Protein AF-G7YXA2-F1 (afdb_monomer_lite)

Secondary structure (DSSP, 8-state):
-------EEEEEETTEEEEEEE-SS-EEEEEEEGGGEEEEEEETTEEEEEESGGG-EEEEE-S-HHHHHHHHHHHHHHHHHHHHHHHHHHHS------------S----------------------------

Foldseek 3Di:
DDPPVFDWDWDQDLQAIWIWTDDVVDIDIDGDGLVQWDDWDADQQWTWTAGNPPRDIDIDGHPGSVVSVVVSVVRVVSSVVSCVVVCVVVPDDPPPPPPPPDDPPPDPDDDDDDDDDDDDDPPPDDPPDDDDD

Sequence (133 aa):
QTCRNEPAELGVSRNGVTIMTLEPQQRTTANLKWEHIKDLTYSRKTFTIQMLKKNKAVHFLFEDNENARYLWQFCIQMHSSYIDYWTRVKSSPQQPAIHISEPPDILRGTELRYTNPDSPVTASRTLSRWIQL

Radius of gyration: 22.9 Å; chains: 1; bounding box: 61×33×61 Å

Structure (mmCIF, N/CA/C/O backbone):
data_AF-G7YXA2-F1
#
_entry.id   AF-G7YXA2-F1
#
loop_
_atom_site.group_PDB
_atom_site.id
_atom_site.type_symbol
_atom_site.label_atom_id
_atom_site.label_alt_id
_atom_site.label_comp_id
_atom_site.label_asym_id
_atom_site.label_entity_id
_atom_site.label_seq_id
_atom_site.pdbx_PDB_ins_code
_atom_site.Cartn_x
_atom_site.Cartn_y
_atom_site.Cartn_z
_atom_site.occupancy
_atom_site.B_iso_or_equiv
_atom_site.auth_seq_id
_atom_site.auth_comp_id
_atom_site.auth_asym_id
_atom_site.auth_atom_id
_atom_site.pdbx_PDB_model_num
ATOM 1 N N . GLN A 1 1 ? -7.989 -15.676 12.752 1.00 29.89 1 GLN A N 1
ATOM 2 C CA . GLN A 1 1 ? -7.050 -16.308 13.701 1.00 29.89 1 GLN A CA 1
ATOM 3 C C . GLN A 1 1 ? -6.062 -15.230 14.138 1.00 29.89 1 GLN A C 1
ATOM 5 O O . GLN A 1 1 ? -5.313 -14.747 13.303 1.00 29.89 1 GLN A O 1
ATOM 10 N N . THR A 1 2 ? -6.229 -14.787 15.393 1.00 33.41 2 THR A N 1
ATOM 11 C CA . THR A 1 2 ? -5.431 -13.835 16.202 1.00 33.41 2 THR A CA 1
ATOM 12 C C . THR A 1 2 ? -4.958 -12.531 15.547 1.00 33.41 2 THR A C 1
ATOM 14 O O . THR A 1 2 ? -3.829 -12.426 15.076 1.00 33.41 2 THR A O 1
ATOM 17 N N . CYS A 1 3 ? -5.814 -11.507 15.638 1.00 40.50 3 CYS A N 1
ATOM 18 C CA . CYS A 1 3 ? -5.419 -10.100 15.649 1.00 40.50 3 CYS A CA 1
ATOM 19 C C . CYS A 1 3 ? -4.640 -9.841 16.946 1.00 40.50 3 CYS A C 1
ATOM 21 O O . CYS A 1 3 ? -5.234 -9.585 17.991 1.00 40.50 3 CYS A O 1
ATOM 23 N N . ARG A 1 4 ? -3.318 -9.986 16.914 1.00 56.72 4 ARG A N 1
ATOM 24 C CA . ARG A 1 4 ? -2.476 -9.413 17.963 1.00 56.72 4 ARG A CA 1
ATOM 25 C C . ARG A 1 4 ? -2.474 -7.908 17.706 1.00 56.72 4 ARG A C 1
ATOM 27 O O . ARG A 1 4 ? -1.874 -7.469 16.729 1.00 56.72 4 ARG A O 1
ATOM 34 N N . ASN A 1 5 ? -3.214 -7.146 18.512 1.00 65.50 5 ASN A N 1
ATOM 35 C CA . ASN A 1 5 ? -3.210 -5.677 18.493 1.00 65.50 5 ASN A CA 1
ATOM 36 C C . ASN A 1 5 ? -1.910 -5.159 19.130 1.00 65.50 5 ASN A C 1
ATOM 38 O O . ASN A 1 5 ? -1.937 -4.360 20.059 1.00 65.50 5 ASN A O 1
ATOM 42 N N . GLU A 1 6 ? -0.778 -5.683 18.672 1.00 77.94 6 GLU A N 1
ATOM 43 C CA . GLU A 1 6 ? 0.533 -5.294 19.162 1.00 77.94 6 GLU A CA 1
ATOM 44 C C . GLU A 1 6 ? 1.033 -4.105 18.343 1.00 77.94 6 GLU A C 1
ATOM 46 O O . GLU A 1 6 ? 0.838 -4.084 17.118 1.00 77.94 6 GLU A O 1
ATOM 51 N N . PRO A 1 7 ? 1.694 -3.127 18.980 1.00 84.06 7 PRO A N 1
ATOM 52 C CA . PRO A 1 7 ? 2.324 -2.040 18.256 1.00 84.06 7 PRO A CA 1
ATOM 53 C C . PRO A 1 7 ? 3.379 -2.608 17.302 1.00 84.06 7 PRO A C 1
ATOM 55 O O . PRO A 1 7 ? 4.229 -3.429 17.670 1.00 84.06 7 PRO A O 1
ATOM 58 N N . ALA A 1 8 ? 3.307 -2.171 16.050 1.00 87.25 8 ALA A N 1
ATOM 59 C CA . ALA A 1 8 ? 4.211 -2.604 15.004 1.00 87.25 8 ALA A CA 1
ATOM 60 C C . ALA A 1 8 ? 4.672 -1.416 14.163 1.00 87.25 8 ALA A C 1
ATOM 62 O O . ALA A 1 8 ? 3.885 -0.539 13.810 1.00 87.25 8 ALA A O 1
ATOM 63 N N . GLU A 1 9 ? 5.946 -1.433 13.800 1.00 90.12 9 GLU A N 1
ATOM 64 C CA . GLU A 1 9 ? 6.539 -0.496 12.860 1.00 90.12 9 GLU A CA 1
ATOM 65 C C . GLU A 1 9 ? 6.617 -1.128 11.471 1.00 90.12 9 GLU A C 1
ATOM 67 O O . GLU A 1 9 ? 6.925 -2.315 11.312 1.00 90.12 9 GLU A O 1
ATOM 72 N N . LEU A 1 10 ? 6.342 -0.314 10.455 1.00 91.25 10 LEU A N 1
ATOM 73 C CA . LEU A 1 10 ? 6.319 -0.719 9.056 1.00 91.25 10 LEU A CA 1
ATOM 74 C C . LEU A 1 10 ? 7.382 0.049 8.275 1.00 91.25 10 LEU A C 1
ATOM 76 O O . LEU A 1 10 ? 7.289 1.261 8.102 1.00 91.25 10 LEU A O 1
ATOM 80 N N . GLY A 1 11 ? 8.371 -0.676 7.765 1.00 92.88 11 GLY A N 1
ATOM 81 C CA . GLY A 1 11 ? 9.344 -0.178 6.801 1.00 92.88 11 GLY A CA 1
ATOM 82 C C . GLY A 1 11 ? 8.985 -0.633 5.391 1.00 92.88 11 GLY A C 1
ATOM 83 O O . GLY A 1 11 ? 8.646 -1.793 5.178 1.00 92.88 11 GLY A O 1
ATOM 84 N N . VAL A 1 12 ? 9.092 0.254 4.404 1.00 95.00 12 VAL A N 1
ATOM 85 C CA . VAL A 1 12 ? 8.878 -0.082 2.988 1.00 95.00 12 VAL A CA 1
ATOM 86 C C . VAL A 1 12 ? 10.142 0.268 2.212 1.00 95.00 12 VAL A C 1
ATOM 88 O O . VAL A 1 12 ? 10.684 1.362 2.350 1.00 95.00 12 VAL A O 1
ATOM 91 N N . SER A 1 13 ? 10.639 -0.672 1.411 1.00 94.50 13 SER A N 1
ATOM 92 C CA . SER A 1 13 ? 11.909 -0.548 0.693 1.00 94.50 13 SER A CA 1
ATOM 93 C C . SER A 1 13 ? 11.836 -1.168 -0.703 1.00 94.50 13 SER A C 1
ATOM 95 O O . SER A 1 13 ? 10.844 -1.792 -1.081 1.00 94.50 13 SER A O 1
ATOM 97 N N . ARG A 1 14 ? 12.924 -1.064 -1.477 1.00 91.06 14 ARG A N 1
ATOM 98 C CA . ARG A 1 14 ? 13.044 -1.736 -2.784 1.00 91.06 14 ARG A CA 1
ATOM 99 C C . ARG A 1 14 ? 12.922 -3.263 -2.682 1.00 91.06 14 ARG A C 1
ATOM 101 O O . ARG A 1 14 ? 12.495 -3.895 -3.639 1.00 91.06 14 ARG A O 1
ATOM 108 N N . ASN A 1 15 ? 13.270 -3.851 -1.537 1.00 91.19 15 ASN A N 1
ATOM 109 C CA . ASN A 1 15 ? 13.284 -5.306 -1.358 1.00 91.19 15 ASN A CA 1
ATOM 110 C C . ASN A 1 15 ? 11.939 -5.871 -0.877 1.00 91.19 15 ASN A C 1
ATOM 112 O O . ASN A 1 15 ? 11.709 -7.078 -0.975 1.00 91.19 15 ASN A O 1
ATOM 116 N N . GLY A 1 16 ? 11.063 -5.022 -0.341 1.00 94.12 16 GLY A N 1
ATOM 117 C CA . GLY A 1 16 ? 9.805 -5.450 0.251 1.00 94.12 16 GLY A CA 1
ATOM 118 C C . GLY A 1 16 ? 9.353 -4.563 1.402 1.00 94.12 16 GLY A C 1
ATOM 119 O O . GLY A 1 16 ? 9.835 -3.439 1.579 1.00 94.12 16 GLY A O 1
ATOM 120 N N . VAL A 1 17 ? 8.461 -5.127 2.209 1.00 94.88 17 VAL A N 1
ATOM 121 C CA . VAL A 1 17 ? 7.949 -4.547 3.451 1.00 94.88 17 VAL A CA 1
ATOM 122 C C . VAL A 1 17 ? 8.587 -5.261 4.642 1.00 94.88 17 VAL A C 1
ATOM 124 O O . VAL A 1 17 ? 8.581 -6.489 4.713 1.00 94.88 17 VAL A O 1
ATOM 127 N N . THR A 1 18 ? 9.114 -4.502 5.591 1.00 94.50 18 THR A N 1
ATOM 128 C CA . THR A 1 18 ? 9.628 -4.994 6.870 1.00 94.50 18 THR A CA 1
ATOM 129 C C . THR A 1 18 ? 8.641 -4.621 7.967 1.00 94.50 18 THR A C 1
ATOM 131 O O . THR A 1 18 ? 8.220 -3.473 8.058 1.00 94.50 18 THR A O 1
ATOM 134 N N . ILE A 1 19 ? 8.271 -5.588 8.796 1.00 91.56 19 ILE A N 1
ATOM 135 C CA . ILE A 1 19 ? 7.370 -5.409 9.933 1.00 91.56 19 ILE A CA 1
ATOM 136 C C . ILE A 1 19 ? 8.184 -5.693 11.185 1.00 91.56 19 ILE A C 1
ATOM 138 O O . ILE A 1 19 ? 8.725 -6.791 11.317 1.00 91.56 19 ILE A O 1
ATOM 142 N N . MET A 1 20 ? 8.264 -4.731 12.094 1.00 89.75 20 MET A N 1
ATOM 143 C CA . MET A 1 20 ? 8.888 -4.915 13.398 1.00 89.75 20 MET A CA 1
ATOM 144 C C . MET A 1 20 ? 7.810 -4.848 14.469 1.00 89.75 20 MET A C 1
ATOM 146 O O . MET A 1 20 ? 7.179 -3.813 14.639 1.00 89.75 20 MET A O 1
ATOM 150 N N . THR A 1 21 ? 7.579 -5.943 15.186 1.00 85.88 21 THR A N 1
ATOM 151 C CA . THR A 1 21 ? 6.656 -5.954 16.325 1.00 85.88 21 THR A CA 1
ATOM 152 C C . THR A 1 21 ? 7.420 -5.631 17.600 1.00 85.88 21 THR A C 1
ATOM 154 O O . THR A 1 21 ? 8.456 -6.243 17.886 1.00 85.88 21 THR A O 1
ATOM 157 N N . LEU A 1 22 ? 6.903 -4.676 18.366 1.00 76.88 22 LEU A N 1
ATOM 158 C CA . LEU A 1 22 ? 7.498 -4.202 19.609 1.00 76.88 22 LEU A CA 1
ATOM 159 C C . LEU A 1 22 ? 6.807 -4.891 20.794 1.00 76.88 22 LEU A C 1
ATOM 161 O O . LEU A 1 22 ? 6.012 -4.268 21.489 1.00 76.88 22 LEU A O 1
ATOM 165 N N . GLU A 1 23 ? 7.083 -6.179 21.030 1.00 73.62 23 GLU A N 1
ATOM 166 C CA . GLU A 1 23 ? 6.638 -6.802 22.285 1.00 73.62 23 GLU A CA 1
ATOM 167 C C . GLU A 1 23 ? 7.600 -6.438 23.433 1.00 73.62 23 GLU A C 1
ATOM 169 O O . GLU A 1 23 ? 8.817 -6.394 23.212 1.00 73.62 23 GLU A O 1
ATOM 174 N N . PRO A 1 24 ? 7.100 -6.249 24.674 1.00 66.75 24 PRO A N 1
ATOM 175 C CA . PRO A 1 24 ? 7.914 -5.859 25.832 1.00 66.75 24 PRO A CA 1
ATOM 176 C C . PRO A 1 24 ? 9.093 -6.794 26.130 1.00 66.75 24 PRO A C 1
ATOM 178 O O . PRO A 1 24 ? 10.072 -6.375 26.739 1.00 66.75 24 PRO A O 1
ATOM 181 N N . GLN A 1 25 ? 8.999 -8.063 25.720 1.00 69.19 25 GLN A N 1
ATOM 182 C CA . GLN A 1 25 ? 10.015 -9.084 25.987 1.00 69.19 25 GLN A CA 1
ATOM 183 C C . GLN A 1 25 ? 10.794 -9.524 24.741 1.00 69.19 25 GLN A C 1
ATOM 185 O O . GLN A 1 25 ? 11.871 -10.102 24.882 1.00 69.19 25 GLN A O 1
ATOM 190 N N . GLN A 1 26 ? 10.294 -9.264 23.527 1.00 70.94 26 GLN A N 1
ATOM 191 C CA . GLN A 1 26 ? 10.947 -9.742 22.309 1.00 70.94 26 GLN A CA 1
ATOM 192 C C . GLN A 1 26 ? 10.594 -8.888 21.088 1.00 70.94 26 GLN A C 1
ATOM 194 O O . GLN A 1 26 ? 9.449 -8.827 20.648 1.00 70.94 26 GLN A O 1
ATOM 199 N N . ARG A 1 27 ? 11.603 -8.266 20.473 1.00 78.81 27 ARG A N 1
ATOM 200 C CA . ARG A 1 27 ? 11.431 -7.649 19.153 1.00 78.81 27 ARG A CA 1
ATOM 201 C C . ARG A 1 27 ? 11.486 -8.727 18.083 1.00 78.81 27 ARG A C 1
ATOM 203 O O . ARG A 1 27 ? 12.479 -9.447 17.989 1.00 78.81 27 ARG A O 1
ATOM 210 N N . THR A 1 28 ? 10.445 -8.799 17.260 1.00 85.12 28 THR A N 1
ATOM 211 C CA . THR A 1 28 ? 10.405 -9.714 16.114 1.00 85.12 28 THR A CA 1
ATOM 212 C C . THR A 1 28 ? 10.347 -8.914 14.824 1.00 85.12 28 THR A C 1
ATOM 214 O O . THR A 1 28 ? 9.549 -7.989 14.696 1.00 85.12 28 THR A O 1
ATOM 217 N N . THR A 1 29 ? 11.182 -9.292 13.855 1.00 89.38 29 THR A N 1
ATOM 218 C CA . THR A 1 29 ? 11.229 -8.657 12.535 1.00 89.38 29 THR A CA 1
ATOM 219 C C . THR A 1 29 ? 10.815 -9.657 11.465 1.00 89.38 29 THR A C 1
ATOM 221 O O . THR A 1 29 ? 11.452 -10.696 11.292 1.00 89.38 29 THR A O 1
ATOM 224 N N . ALA A 1 30 ? 9.769 -9.332 10.712 1.00 89.50 30 ALA A N 1
ATOM 225 C CA . ALA A 1 30 ? 9.318 -10.092 9.554 1.00 89.50 30 ALA A CA 1
ATOM 226 C C . ALA A 1 30 ? 9.593 -9.309 8.265 1.00 89.50 30 ALA A C 1
ATOM 228 O O . ALA A 1 30 ? 9.326 -8.115 8.186 1.00 89.50 30 ALA A O 1
ATOM 229 N N . ASN A 1 31 ? 10.100 -9.990 7.236 1.00 92.88 31 ASN A N 1
ATOM 230 C CA . ASN A 1 31 ? 10.383 -9.387 5.933 1.00 92.88 31 ASN A CA 1
ATOM 231 C C . ASN A 1 31 ? 9.489 -10.013 4.858 1.00 92.88 31 ASN A C 1
ATOM 233 O O . ASN A 1 31 ? 9.611 -11.198 4.539 1.00 92.88 31 ASN A O 1
ATOM 237 N N . LEU A 1 32 ? 8.596 -9.208 4.290 1.00 93.44 32 LEU A N 1
ATOM 238 C CA . LEU A 1 32 ? 7.701 -9.573 3.201 1.00 93.44 32 LEU A CA 1
ATOM 239 C C . LEU A 1 32 ? 8.293 -9.078 1.882 1.00 93.44 32 LEU A C 1
ATOM 241 O O . LEU A 1 32 ? 8.236 -7.893 1.566 1.00 93.44 32 LEU A O 1
ATOM 245 N N . LYS A 1 33 ? 8.878 -9.988 1.103 1.00 94.56 33 LYS A N 1
ATOM 246 C CA . LYS A 1 33 ? 9.418 -9.647 -0.220 1.00 94.56 33 LYS A CA 1
ATOM 247 C C . LYS A 1 33 ? 8.298 -9.353 -1.217 1.00 94.56 33 LYS A C 1
ATOM 249 O O . LYS A 1 33 ? 7.290 -10.061 -1.211 1.00 94.56 33 LYS A O 1
ATOM 254 N N . TRP A 1 34 ? 8.528 -8.407 -2.129 1.00 94.56 34 TRP A N 1
ATO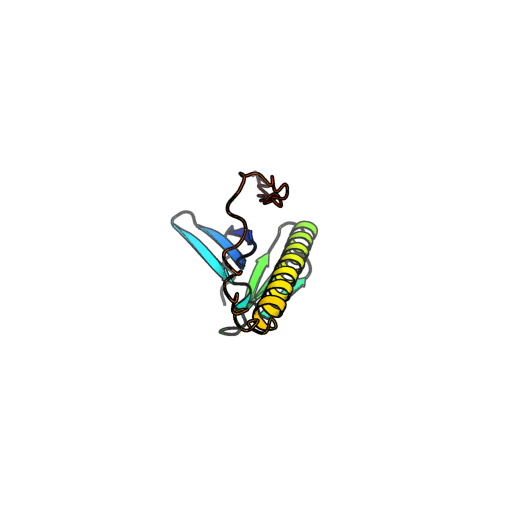M 255 C CA . TRP A 1 34 ? 7.573 -8.054 -3.189 1.00 94.56 34 TRP A CA 1
ATOM 256 C C . TRP A 1 34 ? 7.130 -9.261 -4.029 1.00 94.56 34 TRP A C 1
ATOM 258 O O . TRP A 1 34 ? 5.940 -9.444 -4.239 1.00 94.56 34 TRP A O 1
ATOM 268 N N . GLU A 1 35 ? 8.053 -10.164 -4.381 1.00 93.38 35 GLU A N 1
ATOM 269 C CA . GLU A 1 35 ? 7.764 -11.414 -5.116 1.00 93.38 35 GLU A CA 1
ATOM 270 C C . GLU A 1 35 ? 6.746 -12.350 -4.436 1.00 93.38 35 GLU A C 1
ATOM 272 O O . GLU A 1 35 ? 6.196 -13.252 -5.066 1.00 93.38 35 GLU A O 1
ATOM 277 N N . HIS A 1 36 ? 6.524 -12.183 -3.130 1.00 93.06 36 HIS A N 1
ATOM 278 C CA . HIS A 1 36 ? 5.615 -13.005 -2.338 1.00 93.06 36 HIS A CA 1
ATOM 279 C C . HIS A 1 36 ? 4.304 -12.299 -2.000 1.00 93.06 36 HIS A C 1
ATOM 281 O O . HIS A 1 36 ? 3.450 -12.918 -1.360 1.00 93.06 36 HIS A O 1
ATOM 287 N N . ILE A 1 37 ? 4.136 -11.040 -2.397 1.00 93.50 37 ILE A N 1
ATOM 288 C CA . ILE A 1 37 ? 2.915 -10.271 -2.174 1.00 93.50 37 ILE A CA 1
ATOM 289 C C . ILE A 1 37 ? 1.998 -10.487 -3.376 1.00 93.50 37 ILE A C 1
ATOM 291 O O . ILE A 1 37 ? 2.405 -10.362 -4.525 1.00 93.50 37 ILE A O 1
ATOM 295 N N . LYS A 1 38 ? 0.757 -10.879 -3.096 1.00 93.12 38 LYS A N 1
ATOM 296 C CA . LYS A 1 38 ? -0.283 -11.103 -4.101 1.00 93.12 38 LYS A CA 1
ATOM 297 C C . LYS A 1 38 ? -1.097 -9.843 -4.339 1.00 93.12 38 LYS A C 1
ATOM 299 O O . LYS A 1 38 ? -1.398 -9.531 -5.483 1.00 93.12 38 LYS A O 1
ATOM 304 N N . ASP A 1 39 ? -1.498 -9.186 -3.256 1.00 93.56 39 ASP A N 1
ATOM 305 C CA . ASP A 1 39 ? -2.385 -8.031 -3.313 1.00 93.56 39 ASP A CA 1
ATOM 306 C C . ASP A 1 39 ? -2.166 -7.099 -2.116 1.00 93.56 39 ASP A C 1
ATOM 308 O O . ASP A 1 39 ? -1.717 -7.521 -1.044 1.00 93.56 39 ASP A O 1
ATOM 312 N N . LEU A 1 40 ? -2.483 -5.825 -2.324 1.00 95.19 40 LEU A N 1
ATOM 313 C CA . LEU A 1 40 ? -2.376 -4.738 -1.361 1.00 95.19 40 LEU A CA 1
ATOM 314 C C . LEU A 1 40 ? -3.722 -4.011 -1.318 1.00 95.19 40 LEU A C 1
ATOM 316 O O . LEU A 1 40 ? -4.050 -3.228 -2.210 1.00 95.19 40 LEU A O 1
ATOM 320 N N . THR A 1 41 ? -4.494 -4.238 -0.259 1.00 95.50 41 THR A N 1
ATOM 321 C CA . THR A 1 41 ? -5.859 -3.713 -0.128 1.00 95.50 41 THR A CA 1
ATOM 322 C C . THR A 1 41 ? -5.937 -2.683 0.990 1.00 95.50 41 THR A C 1
ATOM 324 O O . THR A 1 41 ? -5.318 -2.837 2.042 1.00 95.50 41 THR A O 1
ATOM 327 N N . TYR A 1 42 ? -6.754 -1.654 0.805 1.00 94.75 42 TYR A N 1
ATOM 328 C CA . TYR A 1 42 ? -7.016 -0.638 1.815 1.00 94.75 42 TYR A CA 1
ATOM 329 C C . TYR A 1 42 ? -8.522 -0.457 2.018 1.00 94.75 42 TYR A C 1
ATOM 331 O O . TYR A 1 42 ? -9.281 -0.365 1.055 1.00 94.75 42 TYR A O 1
ATOM 339 N N . SER A 1 43 ? -8.955 -0.399 3.278 1.00 94.12 43 SER A N 1
ATOM 340 C CA . SER A 1 43 ? -10.339 -0.120 3.656 1.00 94.12 43 SER A CA 1
ATOM 341 C C . SER A 1 43 ? -10.383 0.620 4.987 1.00 94.12 43 SER A C 1
ATOM 343 O O . SER A 1 43 ? -9.952 0.107 6.019 1.00 94.12 43 SER A O 1
ATOM 345 N N . ARG A 1 44 ? -10.932 1.839 4.981 1.00 93.00 44 ARG A N 1
ATOM 346 C CA . ARG A 1 44 ? -11.033 2.710 6.164 1.00 93.00 44 ARG A CA 1
ATOM 347 C C . ARG A 1 44 ? -9.675 2.892 6.859 1.00 93.00 44 ARG A C 1
ATOM 349 O O . ARG A 1 44 ? -8.799 3.553 6.323 1.00 93.00 44 ARG A O 1
ATOM 356 N N . LYS A 1 45 ? -9.506 2.379 8.075 1.00 93.31 45 LYS A N 1
ATOM 357 C CA . LYS A 1 45 ? -8.264 2.488 8.855 1.00 93.31 45 LYS A CA 1
ATOM 358 C C . LYS A 1 45 ? -7.396 1.234 8.740 1.00 93.31 45 LYS A C 1
ATOM 360 O O . LYS A 1 45 ? -6.423 1.087 9.467 1.00 93.31 45 LYS A O 1
ATOM 365 N N . THR A 1 46 ? -7.762 0.315 7.853 1.00 92.69 46 THR A N 1
ATOM 366 C CA . THR A 1 46 ? -7.117 -0.984 7.719 1.00 92.69 46 THR A CA 1
ATOM 367 C C . THR A 1 46 ? -6.386 -1.074 6.392 1.00 92.69 46 THR A C 1
ATOM 369 O O . THR A 1 46 ? -6.977 -0.925 5.322 1.00 92.69 46 THR A O 1
ATOM 372 N N . PHE A 1 47 ? -5.097 -1.372 6.467 1.00 93.62 47 PHE A N 1
ATOM 373 C CA . PHE A 1 47 ? -4.271 -1.752 5.329 1.00 93.62 47 PHE A CA 1
ATOM 374 C C . PHE A 1 47 ? -3.981 -3.252 5.414 1.00 93.62 47 PHE A C 1
ATOM 376 O O . PHE A 1 47 ? -3.627 -3.762 6.473 1.00 93.62 47 PHE A O 1
ATOM 383 N N . THR A 1 48 ? -4.178 -3.974 4.315 1.00 94.12 48 THR A N 1
ATOM 384 C CA . THR A 1 48 ? -4.031 -5.429 4.249 1.00 94.12 48 THR A CA 1
ATOM 385 C C . THR A 1 48 ? -3.018 -5.815 3.182 1.00 94.12 48 THR A C 1
ATOM 387 O O . THR A 1 48 ? -3.114 -5.372 2.039 1.00 94.12 48 THR A O 1
ATOM 390 N N . ILE A 1 49 ? -2.082 -6.686 3.552 1.00 94.31 49 ILE A N 1
ATOM 391 C CA . ILE A 1 49 ? -1.121 -7.305 2.638 1.00 94.31 49 ILE A CA 1
ATOM 392 C C . ILE A 1 49 ? -1.491 -8.779 2.488 1.00 94.31 49 ILE A C 1
ATOM 394 O O . ILE A 1 49 ? -1.373 -9.559 3.437 1.00 94.31 49 ILE A O 1
ATOM 398 N N . GLN A 1 50 ? -1.934 -9.167 1.295 1.00 93.38 50 GLN A N 1
ATOM 399 C CA . GLN A 1 50 ? -2.226 -10.555 0.955 1.00 93.38 50 GLN A CA 1
ATOM 400 C C . GLN A 1 50 ? -0.955 -11.222 0.425 1.00 93.38 50 GLN A C 1
ATOM 402 O O . GLN A 1 50 ? -0.359 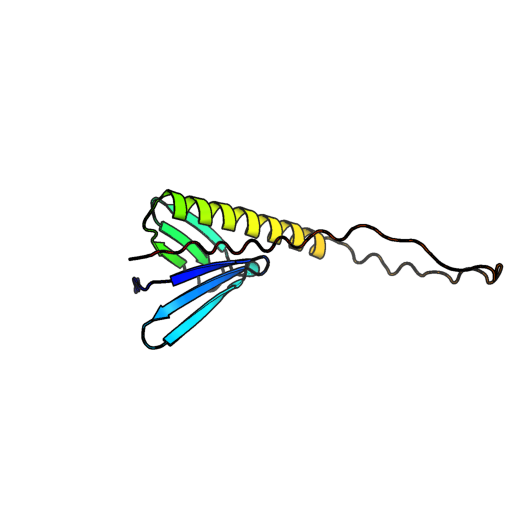-10.770 -0.552 1.00 93.38 50 GLN A O 1
ATOM 407 N N . MET A 1 51 ? -0.555 -12.336 1.025 1.00 91.62 51 MET A N 1
ATOM 408 C CA . MET A 1 51 ? 0.596 -13.122 0.591 1.00 91.62 51 MET A CA 1
ATOM 409 C C . MET A 1 51 ? 0.192 -14.133 -0.485 1.00 91.62 51 MET A C 1
ATOM 411 O O . MET A 1 51 ? -0.815 -14.834 -0.362 1.00 91.62 51 MET A O 1
ATOM 415 N N . LEU A 1 52 ? 1.024 -14.263 -1.518 1.00 88.31 52 LEU A N 1
ATOM 416 C CA . LEU A 1 52 ? 0.874 -15.241 -2.596 1.00 88.31 52 LEU A CA 1
ATOM 417 C C . LEU A 1 52 ? 1.009 -16.670 -2.066 1.00 88.31 52 LEU A C 1
ATOM 419 O O . LEU A 1 52 ? 0.182 -17.538 -2.340 1.00 88.31 52 LEU A O 1
ATOM 423 N N . LYS A 1 53 ? 2.046 -16.909 -1.258 1.00 81.56 53 LYS A N 1
ATOM 424 C CA . LYS A 1 53 ? 2.280 -18.205 -0.619 1.00 81.56 53 LYS A CA 1
ATOM 425 C C . LYS A 1 53 ? 1.414 -18.323 0.634 1.00 81.56 53 LYS A C 1
ATOM 427 O O . LYS A 1 53 ? 1.388 -17.420 1.465 1.00 81.56 53 LYS A O 1
ATOM 432 N N . LYS A 1 54 ? 0.772 -19.484 0.805 1.00 76.12 54 LYS A N 1
ATOM 433 C CA . LYS A 1 54 ? -0.034 -19.862 1.986 1.00 76.12 54 LYS A CA 1
ATOM 434 C C . LYS A 1 54 ? -1.365 -19.107 2.146 1.00 76.12 54 LYS A C 1
ATOM 436 O O . LYS A 1 54 ? -2.015 -19.299 3.167 1.00 76.12 54 LYS A O 1
ATOM 441 N N . ASN A 1 55 ? -1.750 -18.276 1.167 1.00 78.31 55 ASN A N 1
ATOM 442 C CA . ASN A 1 55 ? -2.971 -17.456 1.166 1.00 78.31 55 ASN A CA 1
ATOM 443 C C . ASN A 1 55 ? -3.230 -16.744 2.509 1.00 78.31 55 ASN A C 1
ATOM 445 O O . ASN A 1 55 ? -4.358 -16.673 2.992 1.00 78.31 55 ASN A O 1
ATOM 449 N N . LYS A 1 56 ? -2.151 -16.276 3.147 1.00 87.88 56 LYS A N 1
ATOM 450 C CA . LYS A 1 56 ? -2.212 -15.556 4.418 1.00 87.88 56 LYS A CA 1
ATOM 451 C C . LYS A 1 56 ? -2.387 -14.069 4.144 1.00 87.88 56 LYS A C 1
ATOM 453 O O . LYS A 1 56 ? -1.753 -13.547 3.233 1.00 87.88 56 LYS A O 1
ATOM 458 N N . ALA A 1 57 ? -3.183 -13.399 4.964 1.00 89.25 57 ALA A N 1
ATOM 459 C CA . ALA A 1 57 ? -3.314 -11.950 4.959 1.00 89.25 57 ALA A CA 1
ATOM 460 C C . ALA A 1 57 ? -2.736 -11.381 6.255 1.00 89.25 57 ALA A C 1
ATOM 462 O O . ALA A 1 57 ? -2.909 -11.969 7.325 1.00 89.25 57 ALA A O 1
ATOM 463 N N . VAL A 1 58 ? -2.041 -10.253 6.150 1.00 89.50 58 VAL A N 1
ATOM 464 C CA . VAL A 1 58 ? -1.593 -9.464 7.299 1.00 89.50 58 VAL A CA 1
ATOM 465 C C . VAL A 1 58 ? -2.383 -8.167 7.302 1.00 89.50 58 VAL A C 1
ATOM 467 O O . VAL A 1 58 ? -2.409 -7.466 6.292 1.00 89.50 58 VAL A O 1
ATOM 470 N N . HIS A 1 59 ? -3.035 -7.867 8.421 1.00 91.50 59 HIS A N 1
ATOM 471 C CA . HIS A 1 59 ? -3.866 -6.680 8.582 1.00 91.50 59 HIS A CA 1
ATOM 472 C C . HIS A 1 59 ? -3.190 -5.704 9.539 1.00 91.50 59 HIS A C 1
ATOM 474 O O . HIS A 1 59 ? -2.789 -6.088 10.635 1.00 91.50 59 HIS A O 1
ATOM 480 N N . PHE A 1 60 ? -3.115 -4.444 9.133 1.00 90.75 60 PHE A N 1
ATOM 481 C CA . PHE A 1 60 ? -2.585 -3.341 9.920 1.00 90.75 60 PHE A CA 1
ATOM 482 C C . PHE A 1 60 ? -3.701 -2.347 10.178 1.00 90.75 60 PHE A C 1
ATOM 484 O O . PHE A 1 60 ? -4.307 -1.829 9.236 1.00 90.75 60 PHE A O 1
ATOM 491 N N . LEU A 1 61 ? -3.983 -2.105 11.454 1.00 91.69 61 LEU A N 1
ATOM 492 C CA . LEU A 1 61 ? -4.935 -1.097 11.889 1.00 91.69 61 LEU A CA 1
ATOM 493 C C . LEU A 1 61 ? -4.174 0.180 12.241 1.00 91.69 61 LEU A C 1
ATOM 495 O O . LEU A 1 61 ? -3.254 0.146 13.050 1.00 91.69 61 LEU A O 1
ATOM 499 N N . PHE A 1 62 ? -4.570 1.289 11.633 1.00 90.38 62 PHE A N 1
ATOM 500 C CA . PHE A 1 62 ? -4.000 2.606 11.879 1.00 90.38 62 PHE A CA 1
ATOM 501 C C . PHE A 1 62 ? -4.937 3.440 12.745 1.00 90.38 62 PHE A C 1
ATOM 503 O O . PHE A 1 62 ? -6.156 3.254 12.730 1.00 90.38 62 PHE A O 1
ATOM 510 N N . GLU A 1 63 ? -4.371 4.414 13.450 1.00 90.06 63 GLU A N 1
ATOM 511 C CA . GLU A 1 63 ? -5.145 5.427 14.169 1.00 90.06 63 GLU A CA 1
ATOM 512 C C . GLU A 1 63 ? -5.960 6.284 13.200 1.00 90.06 63 GLU A C 1
ATOM 514 O O . GLU A 1 63 ? -7.150 6.507 13.423 1.00 90.06 63 GLU A O 1
ATOM 519 N N . ASP A 1 64 ? -5.359 6.654 12.065 1.00 91.81 64 ASP A N 1
ATOM 520 C CA . ASP A 1 64 ? -5.964 7.527 11.065 1.00 91.81 64 ASP A CA 1
ATOM 521 C C . ASP A 1 64 ? -6.132 6.856 9.708 1.00 91.81 64 ASP A C 1
ATOM 523 O O . ASP A 1 64 ? -5.294 6.090 9.222 1.00 91.81 64 ASP A O 1
ATOM 527 N N . ASN A 1 65 ? -7.227 7.227 9.051 1.00 93.62 65 ASN A N 1
ATOM 528 C CA . ASN A 1 65 ? -7.541 6.809 7.691 1.00 93.62 65 ASN A CA 1
ATOM 529 C C . ASN A 1 65 ? -6.486 7.295 6.682 1.00 93.62 65 ASN A C 1
ATOM 531 O O . ASN A 1 65 ? -6.157 6.563 5.746 1.00 93.62 65 ASN A O 1
ATOM 535 N N . GLU A 1 66 ? -5.952 8.501 6.898 1.00 94.75 66 GLU A N 1
ATOM 536 C CA . GLU A 1 66 ? -4.956 9.138 6.035 1.00 94.75 66 GLU A CA 1
ATOM 537 C C . GLU A 1 66 ? -3.619 8.400 6.073 1.00 94.75 66 GLU A C 1
ATOM 539 O O . GLU A 1 66 ? -3.060 8.108 5.019 1.00 94.75 66 GLU A O 1
ATOM 544 N N . ASN A 1 67 ? -3.149 8.009 7.262 1.00 92.81 67 ASN A N 1
ATOM 545 C CA . ASN A 1 67 ? -1.904 7.252 7.421 1.00 92.81 67 ASN A CA 1
ATOM 546 C C . ASN A 1 67 ? -1.996 5.878 6.738 1.00 92.81 67 ASN A C 1
ATOM 548 O O . ASN A 1 67 ? -1.096 5.493 5.988 1.00 92.81 67 ASN A O 1
ATOM 552 N N . ALA A 1 68 ? -3.116 5.170 6.929 1.00 92.06 68 ALA A N 1
ATOM 553 C CA . ALA A 1 68 ? -3.367 3.901 6.249 1.00 92.06 68 ALA A CA 1
ATOM 554 C C . ALA A 1 68 ? -3.408 4.066 4.718 1.00 92.06 68 ALA A C 1
ATOM 556 O O . ALA A 1 68 ? -2.820 3.260 3.994 1.00 92.06 68 ALA A O 1
ATOM 557 N N . ARG A 1 69 ? -4.068 5.122 4.217 1.00 95.06 69 ARG A N 1
ATOM 558 C CA . ARG A 1 69 ? -4.148 5.415 2.778 1.00 95.06 69 ARG A CA 1
ATOM 559 C C . ARG A 1 69 ? -2.779 5.738 2.198 1.00 95.06 69 ARG A C 1
ATOM 561 O O . ARG A 1 69 ? -2.424 5.200 1.152 1.00 95.06 69 ARG A O 1
ATOM 568 N N . TYR A 1 70 ? -2.031 6.601 2.877 1.00 95.50 70 TYR A N 1
ATOM 569 C CA . TYR A 1 70 ? -0.696 7.018 2.480 1.00 95.50 70 TYR A CA 1
ATOM 570 C C . TYR A 1 70 ? 0.231 5.812 2.337 1.00 95.50 70 TYR A C 1
ATOM 572 O O . TYR A 1 70 ? 0.847 5.624 1.287 1.00 95.50 70 TYR A O 1
ATOM 580 N N . LEU A 1 71 ? 0.292 4.956 3.363 1.00 94.19 71 LEU A N 1
ATOM 581 C CA . LEU A 1 71 ? 1.185 3.804 3.333 1.00 94.19 71 LEU A CA 1
ATOM 582 C C . LEU A 1 71 ? 0.771 2.796 2.259 1.00 94.19 71 LEU A C 1
ATOM 584 O O . LEU A 1 71 ? 1.635 2.262 1.564 1.00 94.19 71 LEU A O 1
ATOM 588 N N . TRP A 1 72 ? -0.533 2.572 2.078 1.00 95.81 72 TRP A N 1
ATOM 589 C CA . TRP A 1 72 ? -1.035 1.739 0.989 1.00 95.81 72 TRP A CA 1
ATOM 590 C C . TRP A 1 72 ? -0.596 2.278 -0.379 1.00 95.81 72 TRP A C 1
ATOM 592 O O . TRP A 1 72 ? -0.007 1.532 -1.161 1.00 95.81 72 TRP A O 1
ATOM 602 N N . GLN A 1 73 ? -0.797 3.573 -0.651 1.00 96.75 73 GLN A N 1
ATOM 603 C CA . GLN A 1 73 ? -0.366 4.204 -1.904 1.00 96.75 73 GLN A CA 1
ATOM 604 C C . GLN A 1 73 ? 1.147 4.085 -2.112 1.00 96.75 73 GLN A C 1
ATOM 606 O O . GLN A 1 73 ? 1.596 3.748 -3.208 1.00 96.75 73 GLN A O 1
ATOM 611 N N . PHE A 1 74 ? 1.932 4.297 -1.055 1.00 95.75 74 PHE A N 1
ATOM 612 C CA . PHE A 1 74 ? 3.381 4.154 -1.115 1.00 95.75 74 PHE A CA 1
ATOM 613 C C . PHE A 1 74 ? 3.808 2.712 -1.426 1.00 95.75 74 PHE A C 1
ATOM 615 O O . PHE A 1 74 ? 4.675 2.491 -2.273 1.00 95.75 74 PHE A O 1
ATOM 622 N N . CYS A 1 75 ? 3.156 1.715 -0.819 1.00 96.38 75 CYS A N 1
ATOM 623 C CA . CYS A 1 75 ? 3.398 0.304 -1.126 1.00 96.38 75 CYS A CA 1
ATOM 624 C C . CYS A 1 75 ? 3.042 -0.036 -2.579 1.00 96.38 75 CYS A C 1
ATOM 626 O O . CYS A 1 75 ? 3.814 -0.730 -3.234 1.00 96.38 75 CYS A O 1
ATOM 628 N N . ILE A 1 76 ? 1.918 0.473 -3.100 1.00 95.38 76 ILE A N 1
ATOM 629 C CA . ILE A 1 76 ? 1.522 0.287 -4.506 1.00 95.38 76 ILE A CA 1
ATOM 630 C C . ILE A 1 76 ? 2.587 0.857 -5.448 1.00 95.38 76 ILE A C 1
ATOM 632 O O . ILE A 1 76 ? 2.997 0.180 -6.393 1.00 95.38 76 ILE A O 1
ATOM 636 N N . GLN A 1 77 ? 3.072 2.072 -5.178 1.00 95.62 77 GLN A N 1
ATOM 637 C CA . GLN A 1 77 ? 4.104 2.719 -5.989 1.00 95.62 77 GLN A CA 1
ATOM 638 C C . GLN A 1 77 ? 5.415 1.919 -5.981 1.00 95.62 77 GLN A C 1
ATOM 640 O O . GLN A 1 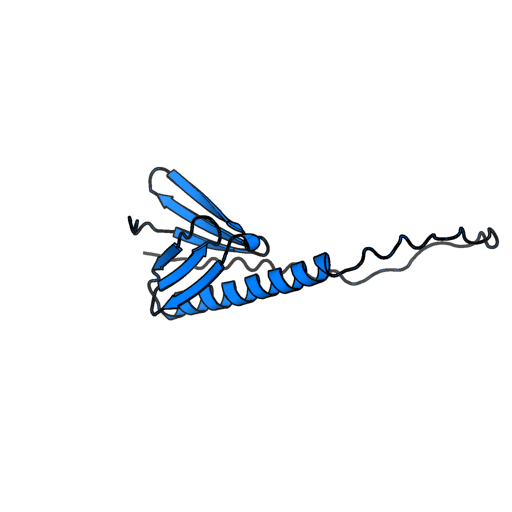77 ? 5.984 1.642 -7.039 1.00 95.62 77 GLN A O 1
ATOM 645 N N . MET A 1 78 ? 5.877 1.505 -4.799 1.00 95.25 78 MET A N 1
ATOM 646 C CA . MET A 1 78 ? 7.112 0.729 -4.644 1.00 95.25 78 MET A CA 1
ATOM 647 C C . MET A 1 78 ? 7.009 -0.662 -5.278 1.00 95.25 78 MET A C 1
ATOM 649 O O . MET A 1 78 ? 7.941 -1.097 -5.955 1.00 95.25 78 MET A O 1
ATOM 653 N N . HIS A 1 79 ? 5.871 -1.340 -5.117 1.00 93.88 79 HIS A N 1
ATOM 654 C CA . HIS A 1 79 ? 5.618 -2.631 -5.747 1.00 93.88 79 HIS A CA 1
ATOM 655 C C . HIS A 1 79 ? 5.589 -2.515 -7.275 1.00 93.88 79 HIS A C 1
ATOM 657 O O . HIS A 1 79 ? 6.230 -3.309 -7.958 1.00 93.88 79 HIS A O 1
ATOM 663 N N . SER A 1 80 ? 4.923 -1.491 -7.818 1.00 92.81 80 SER A N 1
ATOM 664 C CA . SER A 1 80 ? 4.888 -1.243 -9.268 1.00 92.81 80 SER A CA 1
ATOM 665 C C . SER A 1 80 ? 6.296 -1.025 -9.826 1.00 92.81 80 SER A C 1
ATOM 667 O O . SER A 1 80 ? 6.686 -1.681 -10.787 1.00 92.81 80 SER A O 1
ATOM 669 N N . SER A 1 81 ? 7.110 -0.207 -9.149 1.00 92.38 81 SER A N 1
ATOM 670 C CA . SER A 1 81 ? 8.516 0.001 -9.520 1.00 92.38 81 SER A CA 1
ATOM 671 C C . SER A 1 81 ? 9.338 -1.296 -9.494 1.00 92.38 81 SER A C 1
ATOM 673 O O . SER A 1 81 ? 10.163 -1.522 -10.382 1.00 92.38 81 SER A O 1
ATOM 675 N N . TYR A 1 82 ? 9.105 -2.172 -8.511 1.00 92.38 82 TYR A N 1
ATOM 676 C CA . TYR A 1 82 ? 9.739 -3.489 -8.453 1.00 92.38 82 TYR A CA 1
ATOM 677 C C . TYR A 1 82 ? 9.334 -4.380 -9.639 1.00 92.38 82 TYR A C 1
ATOM 679 O O . TYR A 1 82 ? 10.203 -5.000 -10.254 1.00 92.38 82 TYR A O 1
ATOM 687 N N . ILE A 1 83 ? 8.043 -4.425 -9.988 1.00 90.00 83 ILE A N 1
ATOM 688 C CA . ILE A 1 83 ? 7.541 -5.208 -11.126 1.00 90.00 83 ILE A CA 1
ATOM 689 C C . ILE A 1 83 ? 8.109 -4.678 -12.447 1.00 90.00 83 ILE A C 1
ATOM 691 O O . ILE A 1 83 ? 8.593 -5.470 -13.255 1.00 90.00 83 ILE A O 1
ATOM 695 N N . ASP A 1 84 ? 8.136 -3.363 -12.653 1.00 89.50 84 ASP A N 1
ATOM 696 C CA . ASP A 1 84 ? 8.710 -2.746 -13.854 1.00 89.50 84 ASP A CA 1
ATOM 697 C C . ASP A 1 84 ? 10.200 -3.069 -14.014 1.00 89.50 84 ASP A C 1
ATOM 699 O O . ASP A 1 84 ? 10.669 -3.386 -15.107 1.00 89.50 84 ASP A O 1
ATOM 703 N N . TYR A 1 85 ? 10.963 -3.024 -12.921 1.00 88.94 85 TYR A N 1
ATOM 704 C CA . TYR A 1 85 ? 12.364 -3.435 -12.932 1.00 88.94 85 TYR A CA 1
ATOM 705 C C . TYR A 1 85 ? 12.507 -4.924 -13.269 1.00 88.94 85 TYR A C 1
ATOM 707 O O . TYR A 1 85 ? 13.286 -5.305 -14.143 1.00 88.94 85 TYR A O 1
ATOM 715 N N . TRP A 1 86 ? 11.739 -5.778 -12.592 1.00 82.25 86 TRP A N 1
ATOM 716 C CA . TRP A 1 86 ? 11.837 -7.227 -12.736 1.00 82.25 86 TRP A CA 1
ATOM 717 C C . TRP A 1 86 ? 11.414 -7.715 -14.122 1.00 82.25 86 TRP A C 1
ATOM 719 O O . TRP A 1 86 ? 12.061 -8.599 -14.683 1.00 82.25 86 TRP A O 1
ATOM 729 N N . THR A 1 87 ? 10.358 -7.128 -14.688 1.00 84.06 87 THR A N 1
ATOM 730 C CA . THR A 1 87 ? 9.908 -7.420 -16.054 1.00 84.06 87 THR A CA 1
ATOM 731 C C . THR A 1 87 ? 10.983 -7.064 -17.064 1.00 84.06 87 THR A C 1
ATOM 733 O O . THR A 1 87 ? 11.333 -7.930 -17.856 1.00 84.06 87 THR A O 1
ATOM 736 N N . ARG A 1 88 ? 11.588 -5.870 -16.976 1.00 83.88 88 ARG A N 1
ATOM 737 C CA . ARG A 1 88 ? 12.679 -5.451 -17.872 1.00 83.88 88 ARG A CA 1
ATOM 738 C C . ARG A 1 88 ? 13.897 -6.361 -17.767 1.00 83.88 88 ARG A C 1
ATOM 740 O O . ARG A 1 88 ? 14.400 -6.806 -18.788 1.00 83.88 88 ARG A O 1
ATOM 747 N N . VAL A 1 89 ? 14.346 -6.687 -16.553 1.00 75.38 89 VAL A N 1
ATOM 748 C CA . VAL A 1 89 ? 15.518 -7.558 -16.344 1.00 75.38 89 VAL A CA 1
ATOM 749 C C . VAL A 1 89 ? 15.272 -8.984 -16.845 1.00 75.38 89 VAL A C 1
ATOM 751 O O . VAL A 1 89 ? 16.190 -9.602 -17.375 1.00 75.38 89 VAL A O 1
ATOM 754 N N . LYS A 1 90 ? 14.046 -9.507 -16.719 1.00 61.84 90 LYS A N 1
ATOM 755 C CA . LYS A 1 90 ? 13.684 -10.830 -17.254 1.00 61.84 90 LYS A CA 1
ATOM 756 C C . LYS A 1 90 ? 13.420 -10.842 -18.757 1.00 61.84 90 LYS A C 1
ATOM 758 O O . LYS A 1 90 ? 13.597 -11.886 -19.374 1.00 61.84 90 LYS A O 1
ATOM 763 N N . SER A 1 91 ? 12.953 -9.733 -19.325 1.00 56.56 91 SER A N 1
ATOM 764 C CA . SER A 1 91 ? 12.639 -9.625 -20.751 1.00 56.56 91 SER A CA 1
ATOM 765 C C . SER A 1 91 ? 13.829 -9.208 -21.602 1.00 56.56 91 SER A C 1
ATOM 767 O O . SER A 1 91 ? 13.740 -9.313 -22.820 1.00 56.56 91 SER A O 1
ATOM 769 N N . SER A 1 92 ? 14.917 -8.715 -21.004 1.00 46.81 92 SER A N 1
ATOM 770 C CA . SER A 1 92 ? 16.165 -8.491 -21.725 1.00 46.81 92 SER A CA 1
ATOM 771 C C . SER A 1 92 ? 16.651 -9.831 -22.280 1.00 46.81 92 SER A C 1
ATOM 773 O O . SER A 1 92 ? 17.022 -10.704 -21.487 1.00 46.81 92 SER A O 1
ATOM 775 N N . PRO A 1 93 ? 16.706 -10.021 -23.612 1.00 49.69 93 PRO A N 1
ATOM 776 C CA . PRO A 1 93 ? 17.576 -11.047 -24.155 1.00 49.69 93 PRO A CA 1
ATOM 777 C C . PRO A 1 93 ? 18.959 -10.736 -23.587 1.00 49.69 93 PRO A C 1
ATOM 779 O O . PRO A 1 93 ? 19.383 -9.576 -23.631 1.00 49.69 93 PRO A O 1
ATOM 782 N N . GLN A 1 94 ? 19.654 -11.730 -23.029 1.00 50.44 94 GLN A N 1
ATOM 783 C CA . GLN A 1 94 ? 21.106 -11.628 -22.938 1.00 50.44 94 GLN A CA 1
ATOM 784 C C . GLN A 1 94 ? 21.548 -11.225 -24.341 1.00 50.44 94 GLN A C 1
ATOM 786 O O . GLN A 1 94 ? 21.386 -12.010 -25.276 1.00 50.44 94 GLN A O 1
ATOM 791 N N . GLN A 1 95 ? 21.993 -9.978 -24.522 1.00 50.16 95 GLN A N 1
ATOM 792 C CA . GLN A 1 95 ? 22.681 -9.645 -25.753 1.00 50.16 95 GLN A CA 1
ATOM 793 C C . GLN A 1 95 ? 23.787 -10.696 -25.854 1.00 50.16 95 GLN A C 1
ATOM 795 O O . GLN A 1 95 ? 24.507 -10.876 -24.862 1.00 50.16 95 GLN A O 1
ATOM 800 N N . PRO A 1 96 ? 23.878 -11.460 -26.961 1.00 44.50 96 PRO A N 1
ATOM 801 C CA . PRO A 1 96 ? 25.032 -12.315 -27.151 1.00 44.50 96 PRO A CA 1
ATOM 802 C C . PRO A 1 96 ? 26.234 -11.413 -26.931 1.00 44.50 96 PRO A C 1
ATOM 804 O O . PRO A 1 96 ? 26.243 -10.289 -27.444 1.00 44.50 96 PRO A O 1
ATOM 807 N N . ALA A 1 97 ? 27.152 -11.866 -26.072 1.00 46.38 97 ALA A N 1
ATOM 808 C CA . ALA A 1 97 ? 28.397 -11.175 -25.807 1.00 46.38 97 ALA A CA 1
ATOM 809 C C . ALA A 1 97 ? 28.887 -10.642 -27.148 1.00 46.38 97 ALA A C 1
ATOM 811 O O . ALA A 1 97 ? 29.128 -11.428 -28.068 1.00 46.38 97 ALA A O 1
ATOM 812 N N . ILE A 1 98 ? 28.894 -9.316 -27.300 1.00 47.00 98 ILE A N 1
ATOM 813 C CA . ILE A 1 98 ? 29.501 -8.691 -28.461 1.00 47.00 98 ILE A CA 1
ATOM 814 C C . ILE A 1 98 ? 30.922 -9.226 -28.394 1.00 47.00 98 ILE A C 1
ATOM 816 O O . ILE A 1 98 ? 31.657 -8.891 -27.466 1.00 47.00 98 ILE A O 1
ATOM 820 N N . HIS A 1 99 ? 31.258 -10.160 -29.286 1.00 47.19 99 HIS A N 1
ATOM 821 C CA . HIS A 1 99 ? 32.636 -10.524 -29.528 1.00 47.19 99 HIS A CA 1
ATOM 822 C C . HIS A 1 99 ? 33.267 -9.208 -29.953 1.00 47.19 99 HIS A C 1
ATOM 824 O O . HIS A 1 99 ? 33.088 -8.751 -31.080 1.00 47.19 99 HIS A O 1
ATOM 830 N N . ILE A 1 100 ? 33.911 -8.552 -28.993 1.00 45.97 100 ILE A N 1
ATOM 831 C CA . ILE A 1 100 ? 34.855 -7.486 -29.241 1.00 45.97 100 ILE A CA 1
ATOM 832 C C . ILE A 1 100 ? 35.957 -8.210 -30.001 1.00 45.97 100 ILE A C 1
ATOM 834 O O . ILE A 1 100 ? 36.837 -8.826 -29.407 1.00 45.97 100 ILE A O 1
ATOM 838 N N . SER A 1 101 ? 35.828 -8.263 -31.324 1.00 50.91 101 SER A N 1
ATOM 839 C CA . SER A 1 101 ? 36.970 -8.520 -32.175 1.00 50.91 101 SER A CA 1
ATOM 840 C C . SER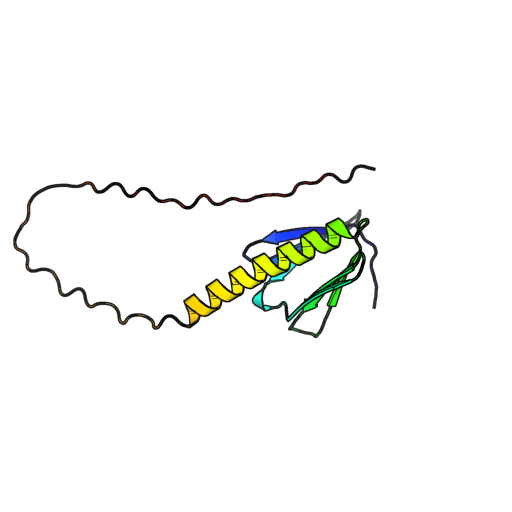 A 1 101 ? 37.988 -7.456 -31.802 1.00 50.91 101 SER A C 1
ATOM 842 O O . SER A 1 101 ? 37.705 -6.259 -31.893 1.00 50.91 101 SER A O 1
ATOM 844 N N . GLU A 1 102 ? 39.102 -7.945 -31.272 1.00 50.50 102 GLU A N 1
ATOM 845 C CA . GLU A 1 102 ? 40.305 -7.213 -30.904 1.00 50.50 102 GLU A CA 1
ATOM 846 C C . GLU A 1 102 ? 40.538 -6.073 -31.909 1.00 50.50 102 GLU A C 1
ATOM 848 O O . GLU A 1 102 ? 40.560 -6.330 -33.120 1.00 50.50 102 GLU A O 1
ATOM 853 N N . PRO A 1 103 ? 40.623 -4.806 -31.466 1.00 51.03 103 PRO A N 1
ATOM 854 C CA . PRO A 1 103 ? 40.919 -3.727 -32.389 1.00 51.03 103 PRO A CA 1
ATOM 855 C C . PRO A 1 103 ? 42.328 -3.962 -32.952 1.00 51.03 103 PRO A C 1
ATOM 857 O O . PRO A 1 103 ? 43.228 -4.307 -32.184 1.00 51.03 103 PRO A O 1
ATOM 860 N N . PRO A 1 104 ? 42.548 -3.802 -34.268 1.00 50.06 104 PRO A N 1
ATOM 861 C CA . PRO A 1 104 ? 43.881 -3.945 -34.827 1.00 50.06 104 PRO A CA 1
ATOM 862 C C . PRO A 1 104 ? 44.830 -2.954 -34.147 1.00 50.06 104 PRO A C 1
ATOM 864 O O . PRO A 1 104 ? 44.522 -1.769 -34.008 1.00 50.06 104 PRO A O 1
ATOM 867 N N . ASP A 1 105 ? 45.971 -3.490 -33.723 1.00 52.34 105 ASP A N 1
ATOM 868 C CA . ASP A 1 105 ? 47.053 -2.853 -32.973 1.00 52.34 105 ASP A CA 1
ATOM 869 C C . ASP A 1 105 ? 47.756 -1.768 -33.806 1.00 52.34 105 ASP A C 1
ATOM 871 O O . ASP A 1 105 ? 48.894 -1.898 -34.252 1.00 52.34 105 ASP A O 1
ATOM 875 N N . ILE A 1 106 ? 47.056 -0.675 -34.092 1.00 55.94 106 ILE A N 1
ATOM 876 C CA . ILE A 1 106 ? 47.643 0.488 -34.743 1.00 55.94 106 ILE A CA 1
ATOM 877 C C . ILE A 1 106 ? 47.033 1.719 -34.093 1.00 55.94 106 ILE A C 1
ATOM 879 O O . ILE A 1 106 ? 45.966 2.175 -34.483 1.00 55.94 106 ILE A O 1
ATOM 883 N N . LEU A 1 107 ? 47.727 2.197 -33.059 1.00 45.59 107 LEU A N 1
ATOM 884 C CA . LEU A 1 107 ? 47.855 3.582 -32.576 1.00 45.59 107 LEU A CA 1
ATOM 885 C C . LEU A 1 107 ? 48.006 3.577 -31.050 1.00 45.59 107 LEU A C 1
ATOM 887 O O . LEU A 1 107 ? 47.173 4.039 -30.275 1.00 45.59 107 LEU A O 1
ATOM 891 N N . ARG A 1 108 ? 49.157 3.054 -30.627 1.00 55.00 108 ARG A N 1
ATOM 892 C CA . ARG A 1 108 ? 49.756 3.307 -29.320 1.00 55.00 108 ARG A CA 1
ATOM 893 C C . ARG A 1 108 ? 50.042 4.808 -29.207 1.00 55.00 108 ARG A C 1
ATOM 895 O O . ARG A 1 108 ? 51.027 5.281 -29.767 1.00 55.00 108 ARG A O 1
ATOM 902 N N . GLY A 1 109 ? 49.205 5.554 -28.490 1.00 48.25 109 GLY A N 1
ATOM 903 C CA . GLY A 1 109 ? 49.514 6.946 -28.173 1.00 48.25 109 GLY A CA 1
ATOM 904 C C . GLY A 1 109 ? 48.397 7.730 -27.490 1.00 48.25 109 GLY A C 1
ATOM 905 O O . GLY A 1 109 ? 47.479 8.194 -28.154 1.00 48.25 109 GLY A O 1
ATOM 906 N N . THR A 1 110 ? 48.625 8.034 -26.208 1.00 40.62 110 THR A N 1
ATOM 907 C CA . THR A 1 110 ? 48.124 9.207 -25.451 1.00 40.62 110 THR A CA 1
ATOM 908 C C . THR A 1 110 ? 46.835 9.042 -24.621 1.00 40.62 110 THR A C 1
ATOM 910 O O . THR A 1 110 ? 45.727 9.281 -25.079 1.00 40.62 110 THR A O 1
ATOM 913 N N . GLU A 1 111 ? 47.041 8.651 -23.356 1.00 41.47 111 GLU A N 1
ATOM 914 C CA . GLU A 1 111 ? 46.510 9.244 -22.108 1.00 41.47 111 GLU A CA 1
ATOM 915 C C . GLU A 1 111 ? 45.042 9.743 -22.032 1.00 41.47 111 GLU A C 1
ATOM 917 O O . GLU A 1 111 ? 44.680 10.818 -22.498 1.00 41.47 111 GLU A O 1
ATOM 922 N N . LEU A 1 112 ? 44.241 8.973 -21.282 1.00 42.44 112 LEU A N 1
ATOM 923 C CA . LEU A 1 112 ? 43.456 9.366 -20.094 1.00 42.44 112 LEU A CA 1
ATOM 924 C C . LEU A 1 112 ? 42.811 10.773 -20.029 1.00 42.44 112 LEU A C 1
ATOM 926 O O . LEU A 1 112 ? 43.460 11.753 -19.674 1.00 42.44 112 LEU A O 1
ATOM 930 N N . ARG A 1 113 ? 41.471 10.813 -20.120 1.00 39.75 113 ARG A N 1
ATOM 931 C CA . ARG A 1 113 ? 40.511 11.111 -19.018 1.00 39.75 113 ARG A CA 1
ATOM 932 C C . ARG A 1 113 ? 39.140 11.480 -19.602 1.00 39.75 113 ARG A C 1
ATOM 934 O O . ARG A 1 113 ? 38.973 12.567 -20.136 1.00 39.75 113 ARG A O 1
ATOM 941 N N . TYR A 1 114 ? 38.135 10.626 -19.400 1.00 34.03 114 TYR A N 1
ATOM 942 C CA . TYR A 1 114 ? 36.730 11.039 -19.484 1.00 34.03 114 TYR A CA 1
ATOM 943 C C . TYR A 1 114 ? 36.094 10.941 -18.099 1.00 34.03 114 TYR A C 1
ATOM 945 O O . TYR A 1 114 ? 35.932 9.866 -17.527 1.00 34.03 114 TYR A O 1
ATOM 953 N N . THR A 1 115 ? 35.792 12.111 -17.547 1.00 42.66 115 THR A N 1
ATOM 954 C CA . THR A 1 115 ? 34.946 12.326 -16.377 1.00 42.66 115 THR A CA 1
ATOM 955 C C . THR A 1 115 ? 33.516 11.920 -16.713 1.00 42.66 115 THR A C 1
ATOM 957 O O . THR A 1 115 ? 32.937 12.467 -17.649 1.00 42.66 115 THR A O 1
ATOM 960 N N . ASN A 1 116 ? 32.941 10.995 -15.948 1.00 38.44 116 ASN A N 1
ATOM 961 C CA . ASN A 1 116 ? 31.528 10.647 -16.042 1.00 38.44 116 ASN A CA 1
ATOM 962 C C . ASN A 1 1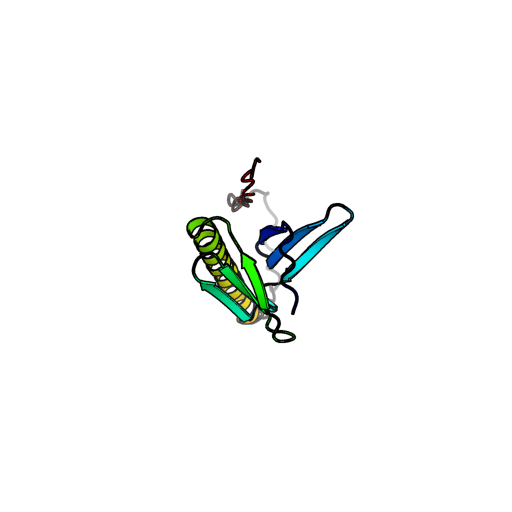16 ? 30.774 11.316 -14.877 1.00 38.44 116 ASN A C 1
ATOM 964 O O . ASN A 1 116 ? 31.084 10.997 -13.725 1.00 38.44 116 ASN A O 1
ATOM 968 N N . PRO A 1 117 ? 29.835 12.248 -15.116 1.00 55.88 117 PRO A N 1
ATOM 969 C CA . PRO A 1 117 ? 28.991 12.808 -14.078 1.00 55.88 117 PRO A CA 1
ATOM 970 C C . PRO A 1 117 ? 27.596 12.197 -14.204 1.00 55.88 117 PRO A C 1
ATOM 972 O O . PRO A 1 117 ? 26.801 12.716 -14.964 1.00 55.88 117 PRO A O 1
ATOM 975 N N . ASP A 1 118 ? 27.294 11.111 -13.493 1.00 39.28 118 ASP A N 1
ATOM 976 C CA . ASP A 1 118 ? 25.899 10.760 -13.181 1.00 39.28 118 ASP A CA 1
ATOM 977 C C . ASP A 1 118 ? 25.839 9.635 -12.142 1.00 39.28 118 ASP A C 1
ATOM 979 O O . ASP A 1 118 ? 25.785 8.442 -12.439 1.00 39.28 118 ASP A O 1
ATOM 983 N N . SER A 1 119 ? 25.859 10.031 -10.870 1.00 43.94 119 SER A N 1
ATOM 984 C CA . SER A 1 119 ? 25.322 9.207 -9.787 1.00 43.94 119 SER A CA 1
ATOM 985 C C . SER A 1 119 ? 23.864 9.600 -9.560 1.00 43.94 119 SER A C 1
ATOM 987 O O . SER A 1 119 ? 23.621 10.723 -9.111 1.00 43.94 119 SER A O 1
ATOM 989 N N . PRO A 1 120 ? 22.874 8.716 -9.780 1.00 47.47 120 PRO A N 1
ATOM 990 C CA . PRO A 1 120 ? 21.552 8.950 -9.235 1.00 47.47 120 PRO A CA 1
ATOM 991 C C . PRO A 1 120 ? 21.625 8.774 -7.716 1.00 47.47 120 PRO A C 1
ATOM 993 O O . PRO A 1 120 ? 21.842 7.682 -7.190 1.00 47.47 120 PRO A O 1
ATOM 996 N N . VAL A 1 121 ? 21.470 9.899 -7.023 1.00 46.16 121 VAL A N 1
ATOM 997 C CA . VAL A 1 121 ? 21.344 10.023 -5.571 1.00 46.16 121 VAL A CA 1
ATOM 998 C C . VAL A 1 121 ? 20.336 8.999 -5.044 1.00 46.16 121 VAL A C 1
ATOM 1000 O O . VAL A 1 121 ? 19.141 9.058 -5.336 1.00 46.16 121 VAL A O 1
ATOM 1003 N N . THR A 1 122 ? 20.815 8.063 -4.226 1.00 42.19 122 THR A N 1
ATOM 1004 C CA . THR A 1 122 ? 19.979 7.162 -3.431 1.00 42.19 122 THR A CA 1
ATOM 1005 C C . THR A 1 122 ? 19.235 7.986 -2.381 1.00 42.19 122 THR A C 1
ATOM 1007 O O . THR A 1 122 ? 19.733 8.216 -1.281 1.00 42.19 122 THR A O 1
ATOM 1010 N N . ALA A 1 123 ? 18.032 8.455 -2.707 1.00 40.72 123 ALA A N 1
ATOM 1011 C CA . ALA A 1 123 ? 17.144 9.079 -1.735 1.00 40.72 123 ALA A CA 1
ATOM 1012 C C . ALA A 1 123 ? 16.550 8.000 -0.813 1.00 40.72 123 ALA A C 1
ATOM 1014 O O . ALA A 1 123 ? 15.469 7.467 -1.056 1.00 40.72 123 ALA A O 1
ATOM 1015 N N . SER A 1 124 ? 17.270 7.662 0.257 1.00 36.75 124 SER A N 1
ATOM 1016 C CA . SER A 1 124 ? 16.707 6.927 1.390 1.00 36.75 124 SER A CA 1
ATOM 1017 C C . SER A 1 124 ? 15.918 7.908 2.253 1.00 36.75 124 SER A C 1
ATOM 1019 O O . SER A 1 124 ? 16.485 8.614 3.082 1.00 36.75 124 SER A O 1
ATOM 1021 N N . ARG A 1 125 ? 14.602 7.999 2.040 1.00 39.59 125 ARG A N 1
ATOM 1022 C CA . ARG A 1 125 ? 13.711 8.736 2.943 1.00 39.59 125 ARG A CA 1
ATOM 1023 C C . ARG A 1 125 ? 13.203 7.794 4.029 1.00 39.59 125 ARG A C 1
ATOM 1025 O O . ARG A 1 125 ? 12.209 7.101 3.847 1.00 39.59 125 ARG A O 1
ATOM 1032 N N . THR A 1 126 ? 13.897 7.792 5.162 1.00 33.81 126 THR A N 1
ATOM 1033 C CA . THR A 1 126 ? 13.393 7.228 6.417 1.00 33.81 126 THR A CA 1
ATOM 1034 C C . THR A 1 126 ? 12.290 8.151 6.931 1.00 33.81 126 THR A C 1
ATOM 1036 O O . THR A 1 126 ? 12.564 9.267 7.369 1.00 33.81 126 THR A O 1
ATOM 1039 N N . LEU A 1 127 ? 11.031 7.724 6.841 1.00 34.28 127 LEU A N 1
ATOM 1040 C CA . LEU A 1 127 ? 9.923 8.400 7.518 1.00 34.28 127 LEU A CA 1
ATOM 1041 C C . LEU A 1 127 ? 9.938 8.003 8.994 1.00 34.28 127 LEU A C 1
ATOM 1043 O O . LEU A 1 127 ? 9.204 7.120 9.421 1.00 34.28 127 LEU A O 1
ATOM 1047 N N . SER A 1 128 ? 10.793 8.660 9.774 1.00 31.45 128 SER A N 1
ATOM 1048 C CA . SER A 1 128 ? 10.694 8.639 11.232 1.00 31.45 128 SER A CA 1
ATOM 1049 C C . SER A 1 128 ? 9.586 9.607 11.638 1.00 31.45 128 SER A C 1
ATOM 1051 O O . SER A 1 128 ? 9.828 10.809 11.753 1.00 31.45 128 SER A O 1
ATOM 1053 N N . ARG A 1 129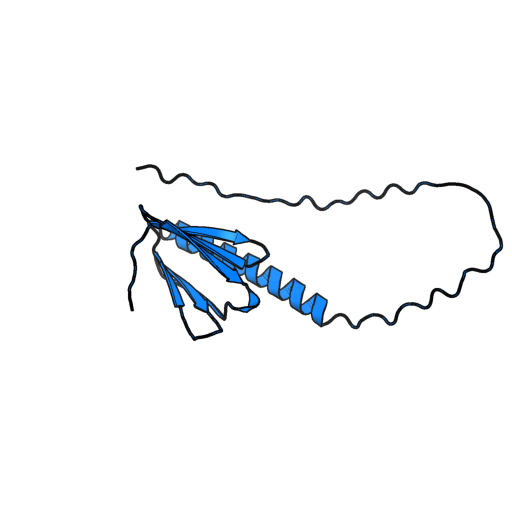 ? 8.355 9.118 11.817 1.00 32.53 129 ARG A N 1
ATOM 1054 C CA . ARG A 1 129 ? 7.307 9.898 12.485 1.00 32.53 129 ARG A CA 1
ATOM 1055 C C . ARG A 1 129 ? 7.077 9.305 13.869 1.00 32.53 129 ARG A C 1
ATOM 1057 O O . ARG A 1 129 ? 6.573 8.197 14.002 1.00 32.53 129 ARG A O 1
ATOM 1064 N N . TRP A 1 130 ? 7.525 10.059 14.866 1.00 28.98 130 TRP A N 1
ATOM 1065 C CA . TRP A 1 130 ? 7.325 9.822 16.287 1.00 28.98 130 TRP A CA 1
ATOM 1066 C C . TRP A 1 130 ? 5.826 9.736 16.594 1.00 28.98 130 TRP A C 1
ATOM 1068 O O . TRP A 1 130 ? 5.088 10.670 16.279 1.00 28.98 130 TRP A O 1
ATOM 1078 N N . ILE A 1 131 ? 5.388 8.633 17.202 1.00 33.84 131 ILE A N 1
ATOM 1079 C CA . ILE A 1 131 ? 4.128 8.579 17.946 1.00 33.84 131 ILE A CA 1
ATOM 1080 C C . ILE A 1 131 ? 4.529 8.730 19.408 1.00 33.84 131 ILE A C 1
ATOM 1082 O O . ILE A 1 131 ? 5.200 7.869 19.974 1.00 33.84 131 ILE A O 1
ATOM 1086 N N . GLN A 1 132 ? 4.203 9.888 19.966 1.00 32.06 132 GLN A N 1
ATOM 1087 C CA . GLN A 1 132 ? 4.398 10.214 21.367 1.00 32.06 132 GLN A CA 1
ATOM 1088 C C . GLN A 1 132 ? 3.057 9.972 22.066 1.00 32.06 132 GLN A C 1
ATOM 1090 O O . GLN A 1 132 ? 2.039 10.492 21.606 1.00 32.06 132 GLN A O 1
ATOM 1095 N N . LEU A 1 133 ? 3.068 9.154 23.121 1.00 34.62 133 LEU A N 1
ATOM 1096 C CA . LEU A 1 133 ? 2.054 9.223 24.176 1.00 34.62 133 LEU A CA 1
ATOM 1097 C C . LEU A 1 133 ? 2.342 10.442 25.055 1.00 34.62 133 LEU A C 1
ATOM 1099 O O . LEU A 1 133 ? 3.545 10.709 25.295 1.00 34.62 133 LEU A O 1
#

InterPro domains:
  IPR000299 FERM domain [PS50057] (1-86)
  IPR011993 PH-like domain superfamily [G3DSA:2.30.29.30] (1-89)
  IPR018980 FERM, C-terminal PH-like domain [PF09380] (5-82)
  IPR018980 FERM, C-terminal PH-like domain [SM01196] (4-90)

pLDDT: mean 73.01, std 23.23, range [28.98, 96.75]

Organism: Clonorchis sinensis (NCBI:txid79923)